Protein AF-A0AAD7JXG7-F1 (afdb_monomer_lite)

Structure (mmCIF, N/CA/C/O backbone):
data_AF-A0AAD7JXG7-F1
#
_entry.id   AF-A0AAD7JXG7-F1
#
loop_
_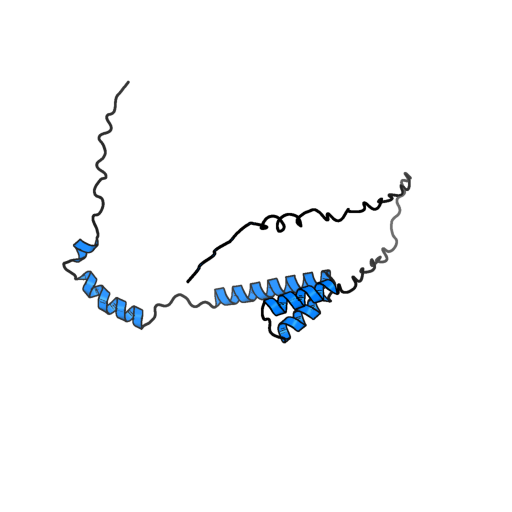atom_site.group_PDB
_atom_site.id
_atom_site.type_symbol
_atom_site.label_atom_id
_atom_site.label_alt_id
_atom_site.label_comp_id
_atom_site.label_asym_id
_atom_site.label_entity_id
_atom_site.label_seq_id
_atom_site.pdbx_PDB_ins_code
_atom_site.Cartn_x
_atom_site.Cartn_y
_atom_site.Cartn_z
_atom_site.occupancy
_atom_site.B_iso_or_equiv
_atom_site.auth_seq_id
_atom_site.auth_comp_id
_atom_site.auth_asym_id
_atom_site.auth_atom_id
_atom_site.pdbx_PDB_model_num
ATOM 1 N N . MET A 1 1 ? -52.536 -31.448 -38.161 1.00 39.56 1 MET A N 1
ATOM 2 C CA . MET A 1 1 ? -52.370 -32.909 -38.313 1.00 39.56 1 MET A CA 1
ATOM 3 C C . MET A 1 1 ? -50.908 -33.191 -38.623 1.00 39.56 1 MET A C 1
ATOM 5 O O . MET A 1 1 ? -50.327 -32.454 -39.402 1.00 39.56 1 MET A O 1
ATOM 9 N N . SER A 1 2 ? -50.377 -34.240 -37.998 1.00 41.84 2 SER A N 1
ATOM 10 C CA . SER A 1 2 ? -49.086 -34.910 -38.226 1.00 41.84 2 SER A CA 1
ATOM 11 C C . SER A 1 2 ? -47.770 -34.234 -37.820 1.00 41.84 2 SER A C 1
ATOM 13 O O . SER A 1 2 ? -47.155 -33.456 -38.536 1.00 41.84 2 SER A O 1
ATOM 15 N N . SER A 1 3 ? -47.357 -34.705 -36.645 1.00 45.12 3 SER A N 1
ATOM 16 C CA . SER A 1 3 ? -46.032 -34.813 -36.040 1.00 45.12 3 SER A CA 1
ATOM 17 C C . SER A 1 3 ? -45.012 -35.621 -36.866 1.00 45.12 3 SER A C 1
ATOM 19 O O . SER A 1 3 ? -45.418 -36.486 -37.645 1.00 45.12 3 SER A O 1
ATOM 21 N N . ARG A 1 4 ? -43.715 -35.362 -36.610 1.00 50.72 4 ARG A N 1
ATOM 22 C CA . ARG A 1 4 ? -42.521 -36.258 -36.553 1.00 50.72 4 ARG A CA 1
ATOM 23 C C . ARG A 1 4 ? -41.304 -35.327 -36.358 1.00 50.72 4 ARG A C 1
ATOM 25 O O . ARG A 1 4 ? -41.023 -34.539 -37.246 1.00 50.72 4 ARG A O 1
ATOM 32 N N . HIS A 1 5 ? -40.683 -35.145 -35.189 1.00 45.69 5 HIS A N 1
ATOM 33 C CA . HIS A 1 5 ? -39.973 -36.081 -34.301 1.00 45.69 5 HIS A CA 1
ATOM 34 C C . HIS A 1 5 ? -38.849 -36.863 -35.003 1.00 45.69 5 HIS A C 1
ATOM 36 O O . HIS A 1 5 ? -39.122 -37.878 -35.633 1.00 45.69 5 HIS A O 1
ATOM 42 N N . SER A 1 6 ? -37.610 -36.361 -34.868 1.00 44.16 6 SER A N 1
ATOM 43 C CA . SER A 1 6 ? -36.367 -37.147 -34.764 1.00 44.16 6 SER A CA 1
ATOM 44 C C . SER A 1 6 ? -35.188 -36.240 -34.356 1.00 44.16 6 SER A C 1
ATOM 46 O O . SER A 1 6 ? -34.694 -35.447 -35.150 1.00 44.16 6 SER A O 1
ATOM 48 N N . THR A 1 7 ? -34.765 -36.347 -33.098 1.00 44.91 7 THR A N 1
ATOM 49 C CA . THR A 1 7 ? -33.357 -36.249 -32.649 1.00 44.91 7 THR A CA 1
ATOM 50 C C . THR A 1 7 ? -32.817 -37.694 -32.539 1.00 44.91 7 THR A C 1
ATOM 52 O O . THR A 1 7 ? -33.601 -38.613 -32.816 1.00 44.91 7 THR A O 1
ATOM 55 N N . PRO A 1 8 ? -31.593 -37.986 -32.048 1.00 56.53 8 PRO A N 1
ATOM 56 C CA . PRO A 1 8 ? -30.345 -37.215 -31.862 1.00 56.53 8 PRO A CA 1
ATOM 57 C C . PRO A 1 8 ? -29.146 -37.955 -32.529 1.00 56.53 8 PRO A C 1
ATOM 59 O O . PRO A 1 8 ? -29.375 -38.907 -33.268 1.00 56.53 8 PRO A O 1
ATOM 62 N N . VAL A 1 9 ? -27.893 -37.535 -32.286 1.00 47.88 9 VAL A N 1
ATOM 63 C CA . VAL A 1 9 ? -26.744 -38.379 -31.844 1.00 47.88 9 VAL A CA 1
ATOM 64 C C . VAL A 1 9 ? -25.441 -37.570 -31.971 1.00 47.88 9 VAL A C 1
ATOM 66 O O . VAL A 1 9 ? -25.006 -37.228 -33.067 1.00 47.88 9 VAL A O 1
ATOM 69 N N . ASP A 1 10 ? -24.910 -37.224 -30.799 1.00 45.66 10 ASP A N 1
ATOM 70 C CA . ASP A 1 10 ? -23.513 -37.234 -30.344 1.00 45.66 10 ASP A CA 1
ATOM 71 C C . ASP A 1 10 ? -22.374 -36.981 -31.340 1.00 45.66 10 ASP A C 1
ATOM 73 O O . ASP A 1 10 ? -22.096 -37.779 -32.233 1.00 45.66 10 ASP A O 1
ATOM 77 N N . SER A 1 11 ? -21.603 -35.925 -31.070 1.00 49.12 11 SER A N 1
ATOM 78 C CA . SER A 1 11 ? -20.176 -35.826 -31.411 1.00 49.12 11 SER A CA 1
ATOM 79 C C . SER A 1 11 ? -19.493 -34.842 -30.448 1.00 49.12 11 SER A C 1
ATOM 81 O O . SER A 1 11 ? -18.997 -33.799 -30.860 1.00 49.12 11 SER A O 1
ATOM 83 N N . ASP A 1 12 ? -19.507 -35.164 -29.150 1.00 49.53 12 ASP A N 1
ATOM 84 C CA . ASP A 1 12 ? -18.776 -34.434 -28.093 1.00 49.53 12 ASP A CA 1
ATOM 85 C C . ASP A 1 12 ? -17.355 -35.003 -27.839 1.00 49.53 12 ASP A C 1
ATOM 87 O O . ASP A 1 12 ? -16.700 -34.639 -26.864 1.00 49.53 12 ASP A O 1
ATOM 91 N N . ASP A 1 13 ? -16.827 -35.859 -28.723 1.00 50.78 13 ASP A N 1
ATOM 92 C CA . ASP A 1 13 ? -15.547 -36.562 -28.508 1.00 50.78 13 ASP A CA 1
ATOM 93 C C . ASP A 1 13 ? -14.295 -35.883 -29.110 1.00 50.78 13 ASP A C 1
ATOM 95 O O . ASP A 1 13 ? -13.179 -36.345 -28.880 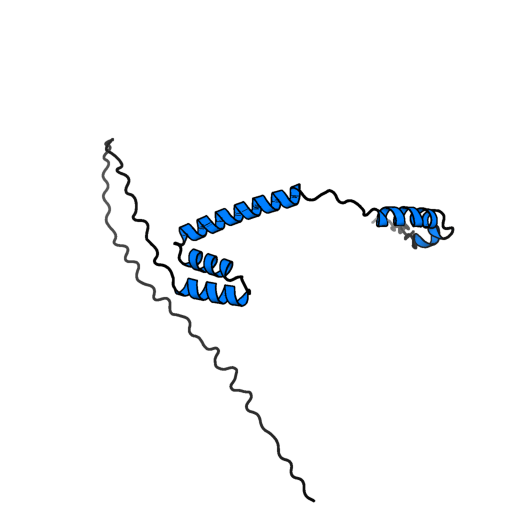1.00 50.78 13 ASP A O 1
ATOM 99 N N . ASP A 1 14 ? -14.417 -34.748 -29.808 1.00 49.94 14 ASP A N 1
ATOM 100 C CA . ASP A 1 14 ? -13.276 -34.130 -30.520 1.00 49.94 14 ASP A CA 1
ATOM 101 C C . ASP A 1 14 ? -12.588 -32.957 -29.791 1.00 49.94 14 ASP A C 1
ATOM 103 O O . ASP A 1 14 ? -11.661 -32.340 -30.318 1.00 49.94 14 ASP A O 1
ATOM 107 N N . MET A 1 15 ? -12.969 -32.645 -28.547 1.00 48.78 15 MET A N 1
ATOM 108 C CA . MET A 1 15 ? -12.395 -31.500 -27.809 1.00 48.78 15 MET A CA 1
ATOM 109 C C . MET A 1 15 ? -11.274 -31.858 -26.815 1.00 48.78 15 MET A C 1
ATOM 111 O O . MET A 1 15 ? -10.755 -30.973 -26.134 1.00 48.78 15 MET A O 1
ATOM 115 N N . LEU A 1 16 ? -10.851 -33.128 -26.743 1.00 48.72 16 LEU A N 1
ATOM 116 C CA . LEU A 1 16 ? -9.851 -33.616 -25.772 1.00 48.72 16 LEU A CA 1
ATOM 117 C C . LEU A 1 16 ? -8.526 -34.118 -26.384 1.00 48.72 16 LEU A C 1
ATOM 119 O O . LEU A 1 16 ? -7.658 -34.587 -25.650 1.00 48.72 16 LEU A O 1
ATOM 123 N N . ALA A 1 17 ? -8.308 -33.950 -27.695 1.00 48.81 17 ALA A N 1
ATOM 124 C CA . ALA A 1 17 ? -7.119 -34.456 -28.399 1.00 48.81 17 ALA A CA 1
ATOM 125 C C . ALA A 1 17 ? -6.125 -33.380 -28.900 1.00 48.81 17 ALA A C 1
ATOM 127 O O . ALA A 1 17 ? -5.282 -33.671 -29.743 1.00 48.81 17 ALA A O 1
ATOM 128 N N . ALA A 1 18 ? -6.160 -32.152 -28.365 1.00 45.00 18 ALA A N 1
ATOM 129 C CA . ALA A 1 18 ? -5.174 -31.101 -28.681 1.00 45.00 18 ALA A CA 1
ATOM 130 C C . ALA A 1 18 ? -4.180 -30.806 -27.533 1.00 45.00 18 ALA A C 1
ATOM 132 O O . ALA A 1 18 ? -3.507 -29.778 -27.532 1.00 45.00 18 ALA A O 1
ATOM 133 N N . MET A 1 19 ? -4.065 -31.710 -26.550 1.00 53.50 19 MET A N 1
ATOM 134 C CA . MET A 1 19 ? -3.121 -31.625 -25.419 1.00 53.50 19 MET A CA 1
ATOM 135 C C . MET A 1 19 ? -1.904 -32.560 -25.567 1.00 53.50 19 MET A C 1
ATOM 137 O O . MET A 1 19 ? -1.403 -33.116 -24.590 1.00 53.50 19 MET A O 1
ATOM 141 N N . ALA A 1 20 ? -1.384 -32.718 -26.786 1.00 49.06 20 ALA A N 1
ATOM 142 C CA . ALA A 1 20 ? -0.169 -33.488 -27.039 1.00 49.06 20 ALA A CA 1
ATOM 143 C C . ALA A 1 20 ? 1.006 -32.576 -27.430 1.00 49.06 20 ALA A C 1
ATOM 145 O O . ALA A 1 20 ? 1.149 -32.166 -28.572 1.00 49.06 20 ALA A O 1
ATOM 146 N N . GLN A 1 21 ? 1.845 -32.306 -26.427 1.00 50.28 21 GLN A N 1
ATOM 147 C CA . GLN A 1 21 ? 3.307 -32.255 -26.523 1.00 50.28 21 GLN A CA 1
ATOM 148 C C . GLN A 1 21 ? 3.936 -31.432 -27.659 1.00 50.28 21 GLN A C 1
ATOM 150 O O . GLN A 1 21 ? 4.317 -31.965 -28.694 1.00 50.28 21 GLN A O 1
ATOM 155 N N . GLU A 1 22 ? 4.299 -30.191 -27.342 1.00 41.28 22 GLU A N 1
ATOM 156 C CA . GLU A 1 22 ? 5.539 -29.610 -27.864 1.00 41.28 22 GLU A CA 1
ATOM 157 C C . GLU A 1 22 ? 6.426 -29.212 -26.684 1.00 41.28 22 GLU A C 1
ATOM 159 O O . GLU A 1 22 ? 6.438 -28.083 -26.200 1.00 41.28 22 GLU A O 1
ATOM 164 N N . THR A 1 23 ? 7.156 -30.195 -26.159 1.00 48.69 23 THR A N 1
ATOM 165 C CA . THR A 1 23 ? 8.356 -29.947 -25.359 1.00 48.69 23 THR A CA 1
ATOM 166 C C . THR A 1 23 ? 9.413 -29.321 -26.272 1.00 48.69 23 THR A C 1
ATOM 168 O O . THR A 1 23 ? 9.860 -30.008 -27.194 1.00 48.69 23 THR A O 1
ATOM 171 N N . PRO A 1 24 ? 9.875 -28.077 -26.053 1.00 47.31 24 PRO A N 1
ATOM 172 C CA . PRO A 1 24 ? 11.039 -27.589 -26.770 1.00 47.31 24 PRO A CA 1
ATOM 173 C C . PRO A 1 24 ? 12.271 -28.370 -26.302 1.00 47.31 24 PRO A C 1
ATOM 175 O O . PRO A 1 24 ? 12.747 -28.238 -25.173 1.00 47.31 24 PRO A O 1
ATOM 178 N N . THR A 1 25 ? 12.768 -29.211 -27.203 1.00 41.97 25 THR A N 1
ATOM 179 C CA . THR A 1 25 ? 14.055 -29.898 -27.150 1.00 41.97 25 THR A CA 1
ATOM 180 C C . THR A 1 25 ? 15.159 -28.898 -26.802 1.00 41.97 25 THR A C 1
ATOM 182 O O . THR A 1 25 ? 15.550 -28.072 -27.626 1.00 41.97 25 THR A O 1
ATOM 185 N N . ILE A 1 26 ? 15.688 -28.971 -25.577 1.00 45.53 26 ILE A N 1
ATOM 186 C CA . ILE A 1 26 ? 16.906 -28.252 -25.194 1.00 45.53 26 ILE A CA 1
ATOM 187 C C . ILE A 1 26 ? 18.059 -28.889 -25.974 1.00 45.53 26 ILE A C 1
ATOM 189 O O . ILE A 1 26 ? 18.607 -29.922 -25.584 1.00 45.53 26 ILE A O 1
ATOM 193 N N . LEU A 1 27 ? 18.423 -28.282 -27.105 1.00 44.72 27 LEU A N 1
ATOM 194 C CA . LEU A 1 27 ? 19.657 -28.592 -27.815 1.00 44.72 27 LEU A CA 1
ATOM 195 C C . LEU A 1 27 ? 20.837 -28.218 -26.913 1.00 44.72 27 LEU A C 1
ATOM 197 O O . LEU A 1 27 ? 21.267 -27.070 -26.814 1.00 44.72 27 LEU A O 1
ATOM 201 N N . ARG A 1 28 ? 21.334 -29.247 -26.227 1.00 46.31 28 ARG A N 1
ATOM 202 C CA . ARG A 1 28 ? 22.577 -29.311 -25.462 1.00 46.31 28 ARG A CA 1
ATOM 203 C C . ARG A 1 28 ? 23.751 -28.923 -26.364 1.00 46.31 28 ARG A C 1
ATOM 205 O O . ARG A 1 28 ? 24.387 -29.779 -26.978 1.00 46.31 28 ARG A O 1
ATOM 212 N N . ALA A 1 29 ? 24.050 -27.630 -26.439 1.00 43.12 29 ALA A N 1
ATOM 213 C CA . ALA A 1 29 ? 25.283 -27.144 -27.037 1.00 43.12 29 ALA A CA 1
ATOM 214 C C . ALA A 1 29 ? 26.472 -27.692 -26.230 1.00 43.12 29 ALA A C 1
ATOM 216 O O . ALA A 1 29 ? 26.578 -27.497 -25.016 1.00 43.12 29 ALA A O 1
ATOM 217 N N . LYS A 1 30 ? 27.345 -28.438 -26.915 1.00 43.84 30 LYS A N 1
ATOM 218 C CA . LYS A 1 30 ? 28.607 -28.973 -26.396 1.00 43.84 30 LYS A CA 1
ATOM 219 C C . LYS A 1 30 ? 29.448 -27.829 -25.825 1.00 43.84 30 LYS A C 1
ATOM 221 O O . LYS A 1 30 ? 30.011 -27.029 -26.564 1.00 43.84 30 LYS A O 1
ATOM 226 N N . ARG A 1 31 ? 29.558 -27.789 -24.498 1.00 37.69 31 ARG A N 1
ATOM 227 C CA . ARG A 1 31 ? 30.529 -26.979 -23.761 1.00 37.69 31 ARG A CA 1
ATOM 228 C C . ARG A 1 31 ? 31.916 -27.566 -24.045 1.00 37.69 31 ARG A C 1
ATOM 230 O O . ARG A 1 31 ? 32.314 -28.551 -23.431 1.00 37.69 31 ARG A O 1
ATOM 237 N N . GLY A 1 32 ? 32.595 -27.026 -25.054 1.00 35.75 32 GLY A N 1
ATOM 238 C CA . GLY A 1 32 ? 33.987 -27.343 -25.353 1.00 35.75 32 GLY A CA 1
ATOM 239 C C . GLY A 1 32 ? 34.881 -26.749 -24.273 1.00 35.75 32 GLY A C 1
ATOM 240 O O . GLY A 1 32 ? 35.219 -25.573 -24.331 1.00 35.75 32 GLY A O 1
ATOM 241 N N . TYR A 1 33 ? 35.235 -27.551 -23.273 1.00 36.62 33 TYR A N 1
ATOM 242 C CA . TYR A 1 33 ? 36.345 -27.238 -22.384 1.00 36.62 33 TYR A CA 1
ATOM 243 C C . TYR A 1 33 ? 37.632 -27.640 -23.099 1.00 36.62 33 TYR A C 1
ATOM 245 O O . TYR A 1 33 ? 37.981 -28.818 -23.148 1.00 36.62 33 TYR A O 1
ATOM 253 N N . ALA A 1 34 ? 38.310 -26.663 -23.697 1.00 41.47 34 ALA A N 1
ATOM 254 C CA . ALA A 1 34 ? 39.696 -26.837 -24.092 1.00 41.47 34 ALA A CA 1
ATOM 255 C C . ALA A 1 34 ? 40.536 -26.922 -22.813 1.00 41.47 34 ALA A C 1
ATOM 257 O O . ALA A 1 34 ? 40.653 -25.956 -22.061 1.00 41.47 34 ALA A O 1
ATOM 258 N N . ALA A 1 35 ? 41.071 -28.113 -22.561 1.00 44.25 35 ALA A N 1
ATOM 259 C CA . ALA A 1 35 ? 42.148 -28.327 -21.618 1.00 44.25 35 ALA A CA 1
ATOM 260 C C . ALA A 1 35 ? 43.404 -27.601 -22.125 1.00 44.25 35 ALA A C 1
ATOM 262 O O . ALA A 1 35 ? 43.894 -27.886 -23.215 1.00 44.25 35 ALA A O 1
ATOM 263 N N . ILE A 1 36 ? 43.918 -26.681 -21.319 1.00 42.19 36 ILE A N 1
ATOM 264 C CA . ILE A 1 36 ? 45.300 -26.202 -21.359 1.00 42.19 36 ILE A CA 1
ATOM 265 C C . ILE A 1 36 ? 45.721 -26.354 -19.897 1.00 42.19 36 ILE A C 1
ATOM 267 O O . ILE A 1 36 ? 45.193 -25.673 -19.029 1.00 42.19 36 ILE A O 1
ATOM 271 N N . GLY A 1 37 ? 46.385 -27.437 -19.519 1.00 38.56 37 GLY A N 1
ATOM 272 C CA . GLY A 1 37 ? 47.766 -27.704 -19.886 1.00 38.56 37 GLY A CA 1
ATOM 273 C C . GLY A 1 37 ? 48.565 -27.468 -18.610 1.00 38.56 37 GLY A C 1
ATOM 274 O O . GLY A 1 37 ? 48.715 -26.333 -18.177 1.00 38.56 37 GLY A O 1
ATOM 275 N N . ALA A 1 38 ? 48.961 -28.559 -17.958 1.00 41.62 38 ALA A N 1
ATOM 276 C CA . ALA A 1 38 ? 49.774 -28.535 -16.755 1.00 41.62 38 ALA A CA 1
ATOM 277 C C . ALA A 1 38 ? 51.107 -27.824 -17.030 1.00 41.62 38 ALA A C 1
ATOM 279 O O . ALA A 1 38 ? 51.801 -28.174 -17.982 1.00 41.62 38 ALA A O 1
ATOM 280 N N . ALA A 1 39 ? 51.469 -26.875 -16.173 1.00 42.97 39 ALA A N 1
ATOM 281 C CA . ALA A 1 39 ? 52.841 -26.427 -16.011 1.00 42.97 39 ALA A CA 1
ATOM 282 C C . ALA A 1 39 ? 53.035 -26.009 -14.552 1.00 42.97 39 ALA A C 1
ATOM 284 O O . ALA A 1 39 ? 52.540 -24.982 -14.095 1.00 42.97 39 ALA A O 1
ATOM 285 N N . ASP A 1 40 ? 53.708 -26.892 -13.830 1.00 44.53 40 ASP A N 1
ATOM 286 C CA . ASP A 1 40 ? 54.425 -26.611 -12.599 1.00 44.53 40 ASP A CA 1
ATOM 287 C C . ASP A 1 40 ? 55.529 -25.583 -12.903 1.00 44.53 40 ASP A C 1
ATOM 289 O O . ASP A 1 40 ? 56.368 -25.826 -13.771 1.00 44.53 40 ASP A O 1
ATOM 293 N N . SER A 1 41 ? 55.517 -24.428 -12.234 1.00 42.66 41 SER A N 1
ATOM 294 C CA . SER A 1 41 ? 56.733 -23.637 -12.035 1.00 42.66 41 SER A CA 1
ATOM 295 C C . SER A 1 41 ? 56.582 -22.698 -10.839 1.00 42.66 41 SER A C 1
ATOM 297 O O . SER A 1 41 ? 55.968 -21.632 -10.910 1.00 42.66 41 SER A O 1
ATOM 299 N N . THR A 1 42 ? 57.193 -23.111 -9.738 1.00 47.91 42 THR A N 1
ATOM 300 C CA . THR A 1 42 ? 57.664 -22.269 -8.639 1.00 47.91 42 THR A CA 1
ATOM 301 C C . THR A 1 42 ? 58.413 -21.041 -9.172 1.00 47.91 42 THR A C 1
ATOM 303 O O . THR A 1 42 ? 59.394 -21.184 -9.898 1.00 47.91 42 THR A O 1
ATOM 306 N N . GLY A 1 43 ? 57.981 -19.840 -8.784 1.00 38.94 43 GLY A N 1
ATOM 307 C CA . GLY A 1 43 ? 58.639 -18.588 -9.154 1.00 38.94 43 GLY A CA 1
ATOM 308 C C . GLY A 1 43 ? 57.990 -17.385 -8.480 1.00 38.94 43 GLY A C 1
ATOM 309 O O . GLY A 1 43 ? 57.054 -16.802 -9.011 1.00 38.94 43 GLY A O 1
ATOM 310 N N . SER A 1 44 ? 58.487 -17.051 -7.291 1.00 48.62 44 SER A N 1
ATOM 311 C CA . SER A 1 44 ? 58.272 -15.769 -6.614 1.00 48.62 44 SER A CA 1
ATOM 312 C C . SER A 1 44 ? 58.836 -14.629 -7.460 1.00 48.62 44 SER A C 1
ATOM 314 O O . SER A 1 44 ? 59.978 -14.751 -7.895 1.00 48.62 44 SER A O 1
ATOM 316 N N . ASN A 1 45 ? 58.075 -13.546 -7.638 1.00 43.62 45 ASN A N 1
ATOM 317 C CA . ASN A 1 45 ? 58.570 -12.166 -7.631 1.00 43.62 45 ASN A CA 1
ATOM 318 C C . ASN A 1 45 ? 57.395 -11.188 -7.503 1.00 43.62 45 ASN A C 1
ATOM 320 O O . ASN A 1 45 ? 56.380 -11.319 -8.188 1.00 43.62 45 ASN A O 1
ATOM 324 N N . ASP A 1 46 ? 57.582 -10.260 -6.572 1.00 49.22 46 ASP A N 1
ATOM 325 C CA . ASP A 1 46 ? 56.722 -9.140 -6.229 1.00 49.22 46 ASP A CA 1
ATOM 326 C C . ASP A 1 46 ? 56.659 -8.079 -7.341 1.00 49.22 46 ASP A C 1
ATOM 328 O O . ASP A 1 46 ? 57.553 -7.990 -8.182 1.00 49.22 46 ASP A O 1
ATOM 332 N N . ASP A 1 47 ? 55.599 -7.271 -7.243 1.00 51.41 47 ASP A N 1
ATOM 333 C CA . ASP A 1 47 ? 55.395 -5.939 -7.819 1.00 51.41 47 ASP A CA 1
ATOM 334 C C . ASP A 1 47 ? 55.363 -5.808 -9.350 1.00 51.41 47 ASP A C 1
ATOM 336 O O . ASP A 1 47 ? 56.388 -5.804 -10.013 1.00 51.41 47 ASP A O 1
ATOM 340 N N . ASP A 1 48 ? 54.151 -5.622 -9.895 1.00 47.69 48 ASP A N 1
ATOM 341 C CA . ASP A 1 48 ? 53.861 -4.563 -10.876 1.00 47.69 48 ASP A CA 1
ATOM 342 C C . ASP A 1 48 ? 52.343 -4.467 -11.150 1.00 47.69 48 ASP A C 1
ATOM 344 O O . ASP A 1 48 ? 51.690 -5.401 -11.620 1.00 47.69 48 ASP A O 1
ATOM 348 N N . ASP A 1 49 ? 51.790 -3.305 -10.794 1.00 46.62 49 ASP A N 1
ATOM 349 C CA . ASP A 1 49 ? 50.552 -2.676 -11.262 1.00 46.62 49 ASP A CA 1
ATOM 350 C C . ASP A 1 49 ? 49.432 -3.584 -11.800 1.00 46.62 49 ASP A C 1
ATOM 352 O O . ASP A 1 49 ? 49.299 -3.863 -12.997 1.00 46.62 49 ASP A O 1
ATOM 356 N N . ALA A 1 50 ? 48.496 -3.916 -10.906 1.00 47.41 50 ALA A N 1
ATOM 357 C CA . ALA A 1 50 ? 47.164 -4.391 -11.257 1.00 47.41 50 ALA A CA 1
ATOM 358 C C . ALA A 1 50 ? 46.365 -3.272 -11.956 1.00 47.41 50 ALA A C 1
ATOM 360 O O . ALA A 1 50 ? 45.443 -2.680 -11.390 1.00 47.41 50 ALA A O 1
ATOM 361 N N . ALA A 1 51 ? 46.710 -2.993 -13.214 1.00 50.72 51 ALA A N 1
ATOM 362 C CA . ALA A 1 51 ? 45.880 -2.244 -14.139 1.00 50.72 51 ALA A CA 1
ATOM 363 C C . ALA A 1 51 ? 44.507 -2.924 -14.184 1.00 50.72 51 ALA A C 1
ATOM 365 O O . ALA A 1 51 ? 44.351 -4.040 -14.691 1.00 50.72 51 ALA A O 1
ATOM 366 N N . GLY A 1 52 ? 43.525 -2.254 -13.577 1.00 50.50 52 GLY A N 1
ATOM 367 C CA . GLY A 1 52 ? 42.156 -2.718 -13.436 1.00 50.50 52 GLY A CA 1
ATOM 368 C C . GLY A 1 52 ? 41.597 -3.165 -14.778 1.00 50.50 52 GLY A C 1
ATOM 369 O O . GLY A 1 52 ? 41.198 -2.351 -15.608 1.00 50.50 52 GLY A O 1
ATOM 370 N N . ARG A 1 53 ? 41.545 -4.483 -14.979 1.00 48.06 53 ARG A N 1
ATOM 371 C CA . ARG A 1 53 ? 40.769 -5.102 -16.049 1.00 48.06 53 ARG A CA 1
ATOM 372 C C . ARG A 1 53 ? 39.296 -4.877 -15.725 1.00 48.06 53 ARG A C 1
ATOM 374 O O . ARG A 1 53 ? 38.655 -5.717 -15.097 1.00 48.06 53 ARG A O 1
ATOM 381 N N . SER A 1 54 ? 38.765 -3.723 -16.122 1.00 60.72 54 SER A N 1
ATOM 382 C CA . SER A 1 54 ? 37.327 -3.507 -16.183 1.00 60.72 54 SER A CA 1
ATOM 383 C C . SER A 1 54 ? 36.768 -4.494 -17.205 1.00 60.72 54 SER A C 1
ATOM 385 O O . SER A 1 54 ? 37.018 -4.411 -18.407 1.00 60.72 54 SER A O 1
ATOM 387 N N . LEU A 1 55 ? 36.064 -5.510 -16.707 1.00 59.22 55 LEU A N 1
ATOM 388 C CA . LEU A 1 55 ? 35.307 -6.409 -17.564 1.00 59.22 55 LEU A CA 1
ATOM 389 C C . LEU A 1 55 ? 34.300 -5.560 -18.354 1.00 59.22 55 LEU A C 1
ATOM 391 O O . LEU A 1 55 ? 33.642 -4.702 -17.755 1.00 59.22 55 LEU A O 1
ATOM 395 N N . PRO A 1 56 ? 34.157 -5.765 -19.675 1.00 58.59 56 PRO A N 1
ATOM 396 C CA . PRO A 1 56 ? 33.134 -5.067 -20.430 1.00 58.59 56 PRO A CA 1
ATOM 397 C C . PRO A 1 56 ? 31.775 -5.443 -19.841 1.00 58.59 56 PRO A C 1
ATOM 399 O O . PRO A 1 56 ? 31.400 -6.617 -19.812 1.00 58.59 56 PRO A O 1
ATOM 402 N N . VAL A 1 57 ? 31.045 -4.443 -19.343 1.00 63.62 57 VAL A N 1
ATOM 403 C CA . VAL A 1 57 ? 29.648 -4.611 -18.945 1.00 63.62 57 VAL A CA 1
ATOM 404 C C . VAL A 1 57 ? 28.917 -5.124 -20.177 1.00 63.62 57 VAL A C 1
ATOM 406 O O . VAL A 1 57 ? 28.828 -4.427 -21.186 1.00 63.62 57 VAL A O 1
ATOM 409 N N . ALA A 1 58 ? 28.440 -6.366 -20.125 1.00 61.25 58 ALA A N 1
ATOM 410 C CA . ALA A 1 58 ? 27.611 -6.918 -21.180 1.00 61.25 58 ALA A CA 1
ATOM 411 C C . ALA A 1 58 ? 26.326 -6.083 -21.241 1.00 61.25 58 ALA A C 1
ATOM 413 O O . ALA A 1 58 ? 25.451 -6.204 -20.382 1.00 61.25 58 ALA A O 1
ATOM 414 N N . ILE A 1 59 ? 26.239 -5.194 -22.230 1.00 61.56 59 ILE A N 1
ATOM 415 C CA . ILE A 1 59 ? 25.047 -4.392 -22.488 1.00 61.56 59 ILE A CA 1
ATOM 416 C C . ILE A 1 59 ? 23.991 -5.358 -23.026 1.00 61.56 59 ILE A C 1
ATOM 418 O O . ILE A 1 59 ? 23.986 -5.712 -24.205 1.00 61.56 59 ILE A O 1
ATOM 422 N N . ALA A 1 60 ? 23.126 -5.843 -22.138 1.00 62.94 60 ALA A N 1
ATOM 423 C CA . ALA A 1 60 ? 21.968 -6.626 -22.531 1.00 62.94 60 ALA A CA 1
ATOM 424 C C . ALA A 1 60 ? 21.050 -5.729 -23.371 1.00 62.94 60 ALA A C 1
ATOM 426 O O . ALA A 1 60 ? 20.561 -4.709 -22.883 1.00 62.94 60 ALA A O 1
ATOM 427 N N . LEU A 1 61 ? 20.839 -6.091 -24.639 1.00 66.94 61 LEU A N 1
ATOM 428 C CA . LEU A 1 61 ? 19.890 -5.386 -25.492 1.00 66.94 61 LEU A CA 1
ATOM 429 C C . LEU A 1 61 ? 18.480 -5.438 -24.875 1.00 66.94 61 LEU A C 1
ATOM 431 O O . LEU A 1 61 ? 18.106 -6.456 -24.278 1.00 66.94 61 LEU A O 1
ATOM 435 N N . PRO A 1 62 ? 17.683 -4.366 -25.028 1.00 67.75 62 PRO A N 1
ATOM 436 C CA . PRO A 1 62 ? 16.334 -4.312 -24.486 1.00 67.75 62 PRO A CA 1
ATOM 437 C C . PRO A 1 62 ? 15.475 -5.438 -25.072 1.00 67.75 62 PRO A C 1
ATOM 439 O O . PRO A 1 62 ? 15.323 -5.573 -26.288 1.00 67.75 62 PRO A O 1
ATOM 442 N N . ASN A 1 63 ? 14.903 -6.257 -24.190 1.00 79.50 63 ASN A N 1
ATOM 443 C CA . ASN A 1 63 ? 14.051 -7.375 -24.574 1.00 79.50 63 ASN A CA 1
ATOM 444 C C . ASN A 1 63 ? 12.653 -6.856 -24.953 1.00 79.50 63 ASN A C 1
ATOM 446 O O . ASN A 1 63 ? 11.843 -6.542 -24.083 1.00 79.50 63 ASN A O 1
ATOM 450 N N . GLN A 1 64 ? 12.364 -6.787 -26.254 1.00 84.94 64 GLN A N 1
ATOM 451 C CA . GLN A 1 64 ? 11.074 -6.315 -26.780 1.00 84.94 64 GLN A CA 1
ATOM 452 C C . GLN A 1 64 ? 9.884 -7.158 -26.293 1.00 84.94 64 GLN A C 1
ATOM 454 O O . GLN A 1 64 ? 8.807 -6.617 -26.041 1.00 84.94 64 GLN A O 1
ATOM 459 N N . ASN A 1 65 ? 10.087 -8.463 -26.074 1.00 87.38 65 ASN A N 1
ATOM 460 C CA . ASN A 1 65 ? 9.037 -9.343 -25.553 1.00 87.38 65 ASN A CA 1
ATOM 461 C C . ASN A 1 65 ? 8.637 -8.938 -24.132 1.00 87.38 65 ASN A C 1
ATOM 463 O O . ASN A 1 65 ? 7.459 -8.986 -23.784 1.00 87.38 65 ASN A O 1
ATOM 467 N N . LEU A 1 66 ? 9.603 -8.479 -23.328 1.00 87.81 66 LEU A N 1
ATOM 468 C CA . LEU A 1 66 ? 9.328 -8.007 -21.977 1.00 87.81 66 LEU A CA 1
ATOM 469 C C . LEU A 1 66 ? 8.441 -6.756 -21.996 1.00 87.81 66 LEU A C 1
ATOM 471 O O . LEU A 1 66 ? 7.470 -6.685 -21.245 1.00 87.81 66 LEU A O 1
ATOM 475 N N . VAL A 1 67 ? 8.727 -5.801 -22.883 1.00 90.69 67 VAL A N 1
ATOM 476 C CA . VAL A 1 67 ? 7.926 -4.573 -23.023 1.00 90.69 67 VAL A CA 1
ATOM 477 C C . VAL A 1 67 ? 6.478 -4.915 -23.390 1.00 90.69 67 VAL A C 1
ATOM 479 O O . VAL A 1 67 ? 5.554 -4.418 -22.749 1.00 90.69 67 VAL A O 1
ATOM 482 N N . ALA A 1 68 ? 6.270 -5.828 -24.345 1.00 92.06 68 ALA A N 1
ATOM 483 C CA . ALA A 1 68 ? 4.932 -6.288 -24.721 1.00 92.06 68 ALA A CA 1
ATOM 484 C C . ALA A 1 68 ? 4.194 -6.963 -23.549 1.00 92.06 68 ALA A C 1
ATOM 486 O O . ALA A 1 68 ? 3.027 -6.659 -23.291 1.00 92.06 68 ALA A O 1
ATOM 487 N N . THR A 1 69 ? 4.872 -7.830 -22.787 1.00 92.19 69 THR A N 1
ATOM 488 C CA . THR A 1 69 ? 4.261 -8.462 -21.604 1.00 92.19 69 THR A CA 1
ATOM 489 C C . THR A 1 69 ? 3.898 -7.457 -20.514 1.00 92.19 69 THR A C 1
ATOM 491 O O . THR A 1 69 ? 2.822 -7.560 -19.926 1.00 92.19 69 THR A O 1
ATOM 494 N N . VAL A 1 70 ? 4.756 -6.466 -20.264 1.00 92.25 70 VAL A N 1
ATOM 495 C CA . VAL A 1 70 ? 4.514 -5.414 -19.270 1.00 92.25 70 VAL A CA 1
ATOM 496 C C . VAL A 1 70 ? 3.325 -4.553 -19.677 1.00 92.25 70 VAL A C 1
ATOM 498 O O . VAL A 1 70 ? 2.461 -4.285 -18.842 1.00 92.25 70 VAL A O 1
ATOM 501 N N . ARG A 1 71 ? 3.220 -4.200 -20.960 1.00 92.94 71 ARG A N 1
ATOM 502 C CA . ARG A 1 71 ? 2.077 -3.458 -21.495 1.00 92.94 71 ARG A CA 1
ATOM 503 C C . ARG A 1 71 ? 0.767 -4.227 -21.330 1.00 92.94 71 ARG A C 1
ATOM 505 O O . ARG A 1 71 ? -0.171 -3.698 -20.738 1.00 92.94 71 ARG A O 1
ATOM 512 N N . HIS A 1 72 ? 0.716 -5.488 -21.762 1.00 94.12 72 HIS A N 1
ATOM 513 C CA . HIS A 1 72 ? -0.476 -6.328 -21.586 1.00 94.12 72 HIS A CA 1
ATOM 514 C C . HIS A 1 72 ? -0.864 -6.488 -20.115 1.00 94.12 72 HIS A C 1
ATOM 516 O O . HIS A 1 72 ? -2.045 -6.462 -19.760 1.00 94.12 72 HIS A O 1
ATOM 522 N N . TYR A 1 73 ? 0.128 -6.638 -19.239 1.00 94.25 73 TYR A N 1
ATOM 523 C CA . TYR A 1 73 ? -0.112 -6.713 -17.807 1.00 94.25 73 TYR A CA 1
ATOM 524 C C . TYR A 1 73 ? -0.671 -5.394 -17.250 1.00 94.25 73 TYR A C 1
ATOM 526 O O . TYR A 1 73 ? -1.635 -5.416 -16.479 1.00 94.25 73 TYR A O 1
ATOM 534 N N . GLY A 1 74 ? -0.119 -4.254 -17.670 1.00 91.75 74 GLY A N 1
ATOM 535 C CA . GLY A 1 74 ? -0.582 -2.924 -17.275 1.00 91.75 74 GLY A CA 1
ATOM 536 C C . GLY A 1 74 ? -2.011 -2.631 -17.731 1.00 91.75 74 GLY A C 1
ATOM 537 O O . GLY A 1 74 ? -2.825 -2.171 -16.928 1.00 91.75 74 GLY A O 1
ATOM 538 N N . GLU A 1 75 ? -2.351 -2.992 -18.971 1.00 92.62 75 GLU A N 1
ATOM 539 C CA . GLU A 1 75 ? -3.712 -2.901 -19.516 1.00 92.62 75 GLU A CA 1
ATOM 540 C C . GLU A 1 75 ? -4.689 -3.775 -18.709 1.00 92.62 75 GLU A C 1
ATOM 542 O O . GLU A 1 75 ? -5.742 -3.302 -18.271 1.00 92.62 75 GLU A O 1
ATOM 547 N N . ARG A 1 76 ? -4.311 -5.026 -18.399 1.00 95.56 76 ARG A N 1
ATOM 548 C CA . ARG A 1 76 ? -5.126 -5.940 -17.576 1.00 95.56 76 ARG A CA 1
ATOM 549 C C . ARG A 1 76 ? -5.349 -5.417 -16.155 1.00 95.56 76 ARG A C 1
ATOM 551 O O . ARG A 1 76 ? -6.405 -5.662 -15.570 1.00 95.56 76 ARG A O 1
ATOM 558 N N . LYS A 1 77 ? -4.367 -4.717 -15.584 1.00 94.75 77 LYS A N 1
ATOM 559 C CA . LYS A 1 77 ? -4.450 -4.110 -14.246 1.00 94.75 77 LYS A CA 1
ATOM 560 C C . LYS A 1 77 ? -5.041 -2.700 -14.247 1.00 94.75 77 LYS A C 1
ATOM 562 O O . LYS A 1 77 ? -5.188 -2.133 -13.168 1.00 94.75 77 LYS A O 1
ATOM 567 N N . ARG A 1 78 ? -5.432 -2.172 -15.415 1.00 94.38 78 ARG A N 1
ATOM 568 C CA . ARG A 1 78 ? -5.991 -0.820 -15.585 1.00 94.38 78 ARG A CA 1
ATOM 569 C C . ARG A 1 78 ? -5.100 0.254 -14.954 1.00 94.38 78 ARG A C 1
ATOM 571 O O . ARG A 1 78 ? -5.592 1.159 -14.280 1.00 94.38 78 ARG A O 1
ATOM 578 N N . LEU A 1 79 ? -3.788 0.118 -15.140 1.00 92.69 79 LEU A N 1
ATOM 579 C CA . LEU A 1 79 ? -2.838 1.130 -14.690 1.00 92.69 79 LEU A CA 1
ATOM 580 C C . LEU A 1 79 ? -3.094 2.454 -15.414 1.00 92.69 79 LEU A C 1
ATOM 582 O O . LEU A 1 79 ? -3.557 2.473 -16.558 1.00 92.69 79 LEU A O 1
ATOM 586 N N . ARG A 1 80 ? -2.782 3.568 -14.745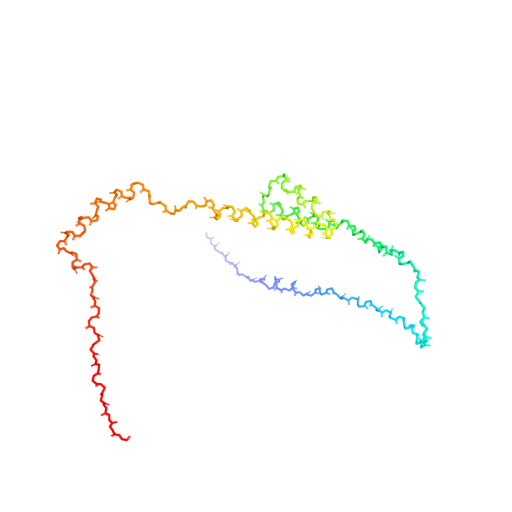 1.00 94.50 80 ARG A N 1
ATOM 587 C CA . ARG A 1 80 ? -2.813 4.883 -15.395 1.00 94.50 80 ARG A CA 1
ATOM 588 C C . ARG A 1 80 ? -1.765 4.925 -16.503 1.00 94.50 80 ARG A C 1
ATOM 590 O O . ARG A 1 80 ? -0.754 4.230 -16.431 1.00 94.50 80 ARG A O 1
ATOM 597 N N . THR A 1 81 ? -1.992 5.772 -17.500 1.00 91.56 81 THR A N 1
ATOM 598 C CA . THR A 1 81 ? -1.067 5.955 -18.627 1.00 91.56 81 THR A CA 1
ATOM 599 C C . THR A 1 81 ? 0.346 6.280 -18.150 1.00 91.56 81 THR A C 1
ATOM 601 O O . THR A 1 81 ? 1.289 5.639 -18.592 1.00 91.56 81 THR A O 1
ATOM 604 N N . GLU A 1 82 ? 0.478 7.179 -17.175 1.00 92.69 82 GLU A N 1
ATOM 605 C CA . GLU A 1 82 ? 1.754 7.547 -16.544 1.00 92.69 82 GLU A CA 1
ATOM 606 C C . GLU A 1 82 ? 2.477 6.322 -15.951 1.00 92.69 82 GLU A C 1
ATOM 608 O O . GLU A 1 82 ? 3.624 6.036 -16.288 1.00 92.69 82 GLU A O 1
ATOM 613 N N . GLN A 1 83 ? 1.769 5.514 -15.158 1.00 91.56 83 GLN A N 1
ATOM 614 C CA . GLN A 1 83 ? 2.320 4.311 -14.521 1.00 91.56 83 GLN A CA 1
ATOM 615 C C . GLN A 1 83 ? 2.729 3.247 -15.545 1.00 91.56 83 GLN A C 1
ATOM 617 O O . GLN A 1 83 ? 3.732 2.555 -15.377 1.00 91.56 83 GLN A O 1
ATOM 622 N N . LEU A 1 84 ? 1.948 3.103 -16.616 1.00 93.31 84 LEU A N 1
ATOM 623 C CA . LEU A 1 84 ? 2.251 2.173 -17.696 1.00 93.31 84 LEU A CA 1
ATOM 624 C C . LEU A 1 84 ? 3.504 2.620 -18.458 1.00 93.31 84 LEU A C 1
ATOM 626 O O . LEU A 1 84 ? 4.376 1.791 -18.715 1.00 93.31 84 LEU A O 1
ATOM 630 N N . THR A 1 85 ? 3.646 3.919 -18.742 1.00 92.62 85 THR A N 1
ATOM 631 C CA . THR A 1 85 ? 4.854 4.450 -19.391 1.00 92.62 85 THR A CA 1
ATOM 632 C C . THR A 1 85 ? 6.106 4.255 -18.539 1.00 92.62 85 THR A C 1
ATOM 634 O O . THR A 1 85 ? 7.144 3.857 -19.066 1.00 92.62 85 THR A O 1
ATOM 637 N N . GLU A 1 86 ? 6.019 4.440 -17.221 1.00 91.25 86 GLU A N 1
ATOM 638 C CA . GLU A 1 86 ? 7.140 4.185 -16.309 1.00 91.25 86 GLU A CA 1
ATOM 639 C C . GLU A 1 86 ? 7.559 2.711 -16.305 1.00 91.25 86 GLU A C 1
ATOM 641 O O . GLU A 1 86 ? 8.753 2.402 -16.345 1.00 91.25 86 GLU A O 1
ATOM 646 N N . LEU A 1 87 ? 6.591 1.791 -16.310 1.00 90.69 87 LEU A N 1
ATOM 647 C CA . LEU A 1 87 ? 6.865 0.357 -16.381 1.00 90.69 87 LEU A CA 1
ATOM 648 C C . LEU A 1 87 ? 7.485 -0.054 -17.720 1.00 90.69 87 LEU A C 1
ATOM 650 O O . LEU A 1 87 ? 8.385 -0.894 -17.740 1.00 90.69 87 LEU A O 1
ATOM 654 N N . GLU A 1 88 ? 7.048 0.532 -18.835 1.00 91.06 88 GLU A N 1
ATOM 655 C CA . GLU A 1 88 ? 7.652 0.287 -20.148 1.00 91.06 88 GLU A CA 1
ATOM 656 C C . GLU A 1 88 ? 9.094 0.801 -20.223 1.00 91.06 88 GLU A C 1
ATOM 658 O O . GLU A 1 88 ? 9.962 0.122 -20.780 1.00 91.06 88 GLU A O 1
ATOM 663 N N . VAL A 1 89 ? 9.373 1.967 -19.633 1.00 90.81 89 VAL A N 1
ATOM 664 C CA . VAL A 1 89 ? 10.739 2.497 -19.504 1.00 90.81 89 VAL A CA 1
ATOM 665 C C . VAL A 1 89 ? 11.586 1.556 -18.649 1.00 90.81 89 VAL A C 1
ATOM 667 O O . VAL A 1 89 ? 12.662 1.148 -19.083 1.00 90.81 89 VAL A O 1
ATOM 670 N N . ALA A 1 90 ? 11.076 1.127 -17.493 1.00 88.56 90 ALA A N 1
ATOM 671 C CA . ALA A 1 90 ? 11.771 0.178 -16.628 1.00 88.56 90 ALA A CA 1
ATOM 672 C C . ALA A 1 90 ? 12.011 -1.177 -17.316 1.00 88.56 90 ALA A C 1
ATOM 674 O O . ALA A 1 90 ? 13.050 -1.798 -17.120 1.00 88.56 90 ALA A O 1
ATOM 675 N N . ALA A 1 91 ? 11.093 -1.645 -18.165 1.00 89.62 91 ALA A N 1
ATOM 676 C CA . ALA A 1 91 ? 11.259 -2.891 -18.911 1.00 89.62 91 ALA A CA 1
ATOM 677 C C . ALA A 1 91 ? 12.424 -2.833 -19.916 1.00 89.62 91 ALA A C 1
ATOM 679 O O . ALA A 1 91 ? 13.060 -3.858 -20.180 1.00 89.62 91 ALA A O 1
ATOM 680 N N . ARG A 1 92 ? 12.724 -1.644 -20.453 1.00 90.12 92 ARG A N 1
ATOM 681 C CA . ARG A 1 92 ? 13.836 -1.417 -21.391 1.00 90.12 92 ARG A CA 1
ATOM 682 C C . ARG A 1 92 ? 15.197 -1.324 -20.707 1.00 90.12 92 ARG A C 1
ATOM 684 O O . ARG A 1 92 ? 16.208 -1.451 -21.393 1.00 90.12 92 ARG A O 1
ATOM 691 N N . ASP A 1 93 ? 15.230 -1.129 -19.392 1.00 88.88 93 ASP A N 1
ATOM 692 C CA . ASP A 1 93 ? 16.480 -1.063 -18.646 1.00 88.88 93 ASP A CA 1
ATOM 693 C C . ASP A 1 93 ? 17.222 -2.413 -18.638 1.00 88.88 93 ASP A C 1
ATOM 695 O O . ASP A 1 93 ? 16.593 -3.484 -18.677 1.00 88.88 93 ASP A O 1
ATOM 699 N N . PRO A 1 94 ? 18.563 -2.387 -18.503 1.00 88.31 94 PRO A N 1
ATOM 700 C CA . PRO A 1 94 ? 19.350 -3.585 -18.250 1.00 88.31 94 PRO A CA 1
ATOM 701 C C . PRO A 1 94 ? 18.866 -4.323 -16.992 1.00 88.31 94 PRO A C 1
ATOM 703 O O . PRO A 1 94 ? 18.436 -3.674 -16.033 1.00 88.31 94 PRO A O 1
ATOM 706 N N . PRO A 1 95 ? 18.985 -5.663 -16.936 1.00 87.25 95 PRO A N 1
ATOM 707 C CA . PRO A 1 95 ? 18.543 -6.456 -15.788 1.00 87.25 95 PRO A CA 1
ATOM 708 C C . PRO A 1 95 ? 19.053 -5.931 -14.440 1.00 87.25 95 PRO A C 1
ATOM 710 O O . PRO A 1 95 ? 18.262 -5.762 -13.517 1.00 87.25 95 PRO A O 1
ATOM 713 N N . GLN A 1 96 ? 20.335 -5.569 -14.365 1.00 88.44 96 GLN A N 1
ATOM 714 C CA . GLN A 1 96 ? 20.975 -5.059 -13.151 1.00 88.44 96 GLN A CA 1
ATOM 715 C C . GLN A 1 96 ? 20.363 -3.729 -12.692 1.00 88.44 96 GLN A C 1
ATOM 717 O O . GLN A 1 96 ? 20.177 -3.494 -11.501 1.00 88.44 96 GLN A O 1
ATOM 722 N N . LEU A 1 97 ? 20.014 -2.852 -13.639 1.00 88.12 97 LEU A N 1
ATOM 723 C CA . LEU A 1 97 ? 19.393 -1.569 -13.324 1.00 88.12 97 LEU A CA 1
ATOM 724 C C . LEU A 1 97 ? 17.944 -1.756 -12.857 1.00 88.12 97 LEU A C 1
ATOM 726 O O . LEU A 1 97 ? 17.504 -1.056 -11.946 1.00 88.12 97 LEU A O 1
ATOM 730 N N . ARG A 1 98 ? 17.215 -2.729 -13.420 1.00 89.81 98 ARG A N 1
ATOM 731 C CA . ARG A 1 98 ? 15.872 -3.090 -12.938 1.00 89.81 98 ARG A CA 1
ATOM 732 C C . ARG A 1 98 ? 15.903 -3.636 -11.518 1.00 89.81 98 ARG A C 1
ATOM 734 O O . ARG A 1 98 ? 15.064 -3.245 -10.713 1.00 89.81 98 ARG A O 1
ATOM 741 N N . GLU A 1 99 ? 16.864 -4.503 -11.211 1.00 90.88 99 GLU A N 1
ATOM 742 C CA . GLU A 1 99 ? 17.063 -5.040 -9.860 1.00 90.88 99 GLU A CA 1
ATOM 743 C C . GLU A 1 99 ? 17.375 -3.923 -8.861 1.00 90.88 99 GLU A C 1
ATOM 745 O O . GLU A 1 99 ? 16.748 -3.851 -7.804 1.00 90.88 99 GLU A O 1
ATOM 750 N N . LEU A 1 100 ? 18.258 -2.989 -9.227 1.00 93.25 100 LEU A N 1
ATOM 751 C CA . LEU A 1 100 ? 18.573 -1.832 -8.390 1.00 93.25 100 LEU A CA 1
ATOM 752 C C . LEU A 1 100 ? 17.342 -0.945 -8.147 1.00 93.25 100 LEU A C 1
ATOM 754 O O . LEU A 1 100 ? 17.075 -0.561 -7.009 1.00 93.25 100 LEU A O 1
ATOM 758 N N . LYS A 1 101 ? 16.565 -0.647 -9.198 1.00 92.62 101 LYS A N 1
ATOM 759 C CA . LYS A 1 101 ? 15.317 0.129 -9.088 1.00 92.62 101 LYS A CA 1
ATOM 760 C C . LYS A 1 101 ? 14.280 -0.583 -8.219 1.00 92.62 101 LYS A C 1
ATOM 762 O O . LYS A 1 101 ? 13.629 0.060 -7.397 1.00 92.62 101 LYS A O 1
ATOM 767 N N . LEU A 1 102 ? 14.143 -1.901 -8.359 1.00 93.31 102 LEU A N 1
ATOM 768 C CA . LEU A 1 102 ? 13.254 -2.704 -7.521 1.00 93.31 102 LEU A CA 1
ATOM 769 C C . LEU A 1 102 ? 13.678 -2.638 -6.050 1.00 93.31 102 LEU A C 1
ATOM 771 O O . LEU A 1 102 ? 12.834 -2.395 -5.190 1.00 93.31 102 LEU A O 1
ATOM 775 N N . MET A 1 103 ? 14.972 -2.799 -5.772 1.00 95.06 103 MET A N 1
ATOM 776 C CA . MET A 1 103 ? 15.513 -2.724 -4.417 1.00 95.06 103 MET A CA 1
ATOM 777 C C . MET A 1 103 ? 15.295 -1.335 -3.798 1.00 95.06 103 MET A C 1
ATOM 779 O O . MET A 1 103 ? 14.827 -1.232 -2.666 1.00 95.06 103 MET A O 1
ATOM 783 N N . ALA A 1 104 ? 15.544 -0.266 -4.558 1.00 94.75 104 ALA A N 1
ATOM 784 C CA . ALA A 1 104 ? 15.280 1.103 -4.118 1.00 94.75 104 ALA A CA 1
ATOM 785 C C . ALA A 1 104 ? 13.795 1.326 -3.782 1.00 94.75 104 ALA A C 1
ATOM 787 O O . ALA A 1 104 ? 13.473 1.881 -2.730 1.00 94.75 104 ALA A O 1
ATOM 788 N N . ASN A 1 105 ? 12.886 0.834 -4.629 1.00 94.06 105 ASN A N 1
ATOM 789 C CA . ASN A 1 105 ? 11.449 0.918 -4.379 1.00 94.06 105 ASN A CA 1
ATOM 790 C C . ASN A 1 105 ? 11.037 0.114 -3.139 1.00 94.06 105 ASN A C 1
ATO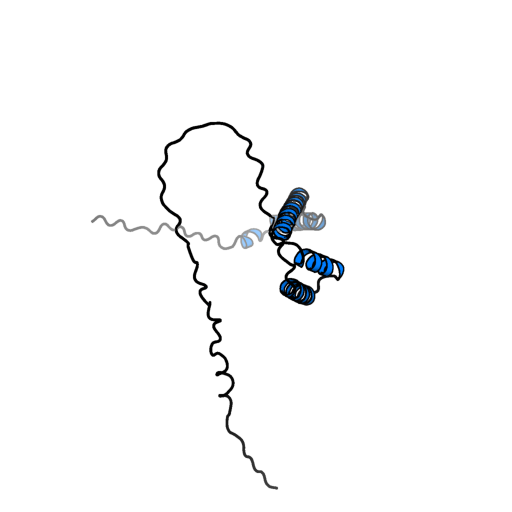M 792 O O . ASN A 1 105 ? 10.238 0.602 -2.346 1.00 94.06 105 ASN A O 1
ATOM 796 N N . MET A 1 106 ? 11.593 -1.085 -2.932 1.00 95.38 106 MET A N 1
ATOM 797 C CA . MET A 1 106 ? 11.330 -1.886 -1.730 1.00 95.38 106 MET A CA 1
ATOM 798 C C . MET A 1 106 ? 11.713 -1.138 -0.449 1.00 95.38 106 MET A C 1
ATOM 800 O O . MET A 1 106 ? 10.924 -1.119 0.495 1.00 95.38 106 MET A O 1
ATOM 804 N N . PHE A 1 107 ? 12.869 -0.469 -0.426 1.00 96.12 107 PHE A N 1
ATOM 805 C CA . PHE A 1 107 ? 13.262 0.358 0.718 1.00 96.12 107 PHE A CA 1
ATOM 806 C C . PHE A 1 107 ? 12.354 1.578 0.898 1.00 96.12 107 PHE A C 1
ATOM 808 O O . PHE A 1 107 ? 11.944 1.873 2.018 1.00 96.12 107 PHE A O 1
ATOM 815 N N . ALA A 1 108 ? 11.977 2.256 -0.190 1.00 94.31 108 ALA A N 1
ATOM 816 C CA . ALA A 1 108 ? 11.049 3.384 -0.124 1.00 94.31 108 ALA A CA 1
ATOM 817 C C . ALA A 1 108 ? 9.678 2.972 0.445 1.00 94.31 108 ALA A C 1
ATOM 819 O O . ALA A 1 108 ? 9.140 3.665 1.310 1.00 94.31 108 ALA A O 1
ATOM 820 N N . PHE A 1 109 ? 9.142 1.823 0.019 1.00 94.88 109 PHE A N 1
ATOM 821 C CA . PHE A 1 109 ? 7.911 1.263 0.581 1.00 94.88 109 PHE A CA 1
ATOM 822 C C . PHE A 1 109 ? 8.070 0.872 2.054 1.00 94.88 109 PHE A C 1
ATOM 824 O O . PHE A 1 109 ? 7.161 1.130 2.840 1.00 94.88 109 PHE A O 1
ATOM 831 N N . GLY A 1 110 ? 9.216 0.301 2.443 1.00 94.00 110 GLY A N 1
ATOM 832 C CA . GLY A 1 110 ? 9.533 0.009 3.845 1.00 94.00 110 GLY A CA 1
ATOM 833 C C . GLY A 1 110 ? 9.456 1.261 4.720 1.00 94.00 110 GLY A C 1
ATOM 834 O O . GLY A 1 110 ? 8.715 1.282 5.700 1.00 94.00 110 GLY A O 1
ATOM 835 N N . ASN A 1 111 ? 10.106 2.343 4.291 1.00 93.31 111 ASN A N 1
ATOM 836 C CA . ASN A 1 111 ? 10.092 3.621 5.007 1.00 93.31 111 ASN A CA 1
ATOM 837 C C . ASN A 1 111 ? 8.677 4.218 5.111 1.00 93.31 111 ASN A C 1
ATOM 839 O O . ASN A 1 111 ? 8.295 4.746 6.154 1.00 93.31 111 ASN A O 1
ATOM 843 N N . GLN A 1 112 ? 7.873 4.122 4.046 1.00 93.25 112 GLN A N 1
ATOM 844 C CA . GLN A 1 112 ? 6.477 4.575 4.072 1.00 93.25 112 GLN A CA 1
ATOM 845 C C . GLN A 1 112 ? 5.623 3.750 5.042 1.00 93.25 112 GLN A C 1
ATOM 847 O O . GLN A 1 112 ? 4.787 4.308 5.752 1.00 93.25 112 GLN A O 1
ATOM 852 N N . LEU A 1 113 ? 5.827 2.432 5.099 1.00 92.75 113 LEU A N 1
ATOM 853 C CA . LEU A 1 113 ? 5.120 1.567 6.043 1.00 92.75 113 LEU A CA 1
ATOM 854 C C . LEU A 1 113 ? 5.506 1.879 7.486 1.00 92.75 113 LEU A C 1
ATOM 856 O O . LEU A 1 113 ? 4.615 2.004 8.325 1.00 92.75 113 LEU A O 1
ATOM 860 N N . GLU A 1 114 ? 6.795 2.058 7.771 1.00 91.81 114 GLU A N 1
ATOM 861 C CA . GLU A 1 114 ? 7.263 2.489 9.091 1.00 91.81 114 GLU A CA 1
ATOM 862 C C . GLU A 1 114 ? 6.629 3.822 9.488 1.00 91.81 114 GLU A C 1
ATOM 864 O O . GLU A 1 114 ? 6.099 3.946 10.592 1.00 91.81 114 GLU A O 1
ATOM 869 N N . GLN A 1 115 ? 6.576 4.786 8.566 1.00 92.19 115 GLN A N 1
ATOM 870 C CA . GLN A 1 115 ? 5.906 6.059 8.806 1.00 92.19 115 GLN A CA 1
ATOM 871 C C . GLN A 1 115 ? 4.421 5.871 9.131 1.00 92.19 115 GLN A C 1
ATOM 873 O O . GLN A 1 115 ? 3.934 6.469 10.086 1.00 92.19 115 GLN A O 1
ATOM 878 N N . ILE A 1 116 ? 3.697 5.031 8.384 1.00 87.44 116 ILE A N 1
ATOM 879 C CA . ILE A 1 116 ? 2.276 4.755 8.644 1.00 87.44 116 ILE A CA 1
ATOM 880 C C . ILE A 1 116 ? 2.097 4.111 10.020 1.00 87.44 116 ILE A C 1
ATOM 882 O O . ILE A 1 116 ? 1.225 4.536 10.778 1.00 87.44 116 ILE A O 1
ATOM 886 N N . VAL A 1 117 ? 2.930 3.126 10.362 1.00 86.38 117 VAL A N 1
ATOM 887 C CA . VAL A 1 117 ? 2.889 2.433 11.657 1.00 86.38 117 VAL A CA 1
ATOM 888 C C . VAL A 1 117 ? 3.151 3.406 12.804 1.00 86.38 117 VAL A C 1
ATOM 890 O O . VAL A 1 117 ? 2.398 3.400 13.776 1.00 86.38 117 VAL A O 1
ATOM 893 N N . VAL A 1 118 ? 4.156 4.275 12.674 1.00 86.75 118 VAL A N 1
ATOM 894 C CA . VAL A 1 118 ? 4.491 5.297 13.678 1.00 86.75 118 VAL A CA 1
ATOM 895 C C . VAL A 1 118 ? 3.411 6.380 13.764 1.00 86.75 118 VAL A C 1
ATOM 897 O O . VAL A 1 118 ? 3.088 6.847 14.851 1.00 86.75 118 VAL A O 1
ATOM 900 N N . SER A 1 119 ? 2.831 6.776 12.630 1.00 81.44 119 SER A N 1
ATOM 901 C CA . SER A 1 119 ? 1.826 7.844 12.557 1.00 81.44 119 SER A CA 1
ATOM 902 C C . SER A 1 119 ? 0.419 7.402 12.949 1.00 81.44 119 SER A C 1
ATOM 904 O O . SER A 1 119 ? -0.464 8.252 13.075 1.00 81.44 119 SER A O 1
ATOM 906 N N . LYS A 1 120 ? 0.177 6.094 13.113 1.00 79.44 120 LYS A N 1
ATOM 907 C CA . LYS A 1 120 ? -1.144 5.589 13.471 1.00 79.44 120 LYS A CA 1
ATOM 908 C C . LYS A 1 120 ? -1.478 6.106 14.873 1.00 79.44 120 LYS A C 1
ATOM 910 O O . LYS A 1 120 ? -0.819 5.693 15.829 1.00 79.44 120 LYS A O 1
ATOM 915 N N . PRO A 1 121 ? -2.485 6.985 15.025 1.00 77.25 121 PRO A N 1
ATOM 916 C CA . PRO A 1 121 ? -2.876 7.439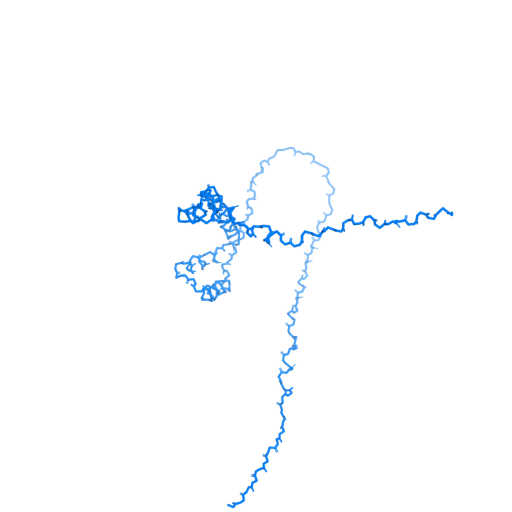 16.347 1.00 77.25 121 PRO A CA 1
ATOM 917 C C . PRO A 1 121 ? -3.293 6.224 17.176 1.00 77.25 121 PRO A C 1
ATOM 919 O O . PRO A 1 121 ? -3.826 5.240 16.643 1.00 77.25 121 PRO A O 1
ATOM 922 N N . GLY A 1 122 ? -3.036 6.286 18.484 1.00 81.56 122 GLY A N 1
ATOM 923 C CA . GLY A 1 122 ? -3.556 5.294 19.416 1.00 81.56 122 GLY A CA 1
ATOM 924 C C . GLY A 1 122 ? -5.056 5.109 19.190 1.00 81.56 122 GLY A C 1
ATOM 925 O O . GLY A 1 122 ? -5.753 6.040 18.788 1.00 81.56 122 GLY A O 1
ATOM 926 N N . PHE A 1 123 ? -5.557 3.892 19.388 1.00 85.38 123 PHE A N 1
ATOM 927 C CA . PHE A 1 123 ? -6.986 3.648 19.249 1.00 85.38 123 PHE A CA 1
ATOM 928 C C . PHE A 1 123 ? -7.752 4.535 20.237 1.00 85.38 123 PHE A C 1
ATOM 930 O O . PHE A 1 123 ? -7.682 4.332 21.449 1.00 85.38 123 PHE A O 1
ATOM 937 N N . GLU A 1 124 ? -8.493 5.507 19.712 1.00 88.19 124 GLU A N 1
ATOM 938 C CA . GLU A 1 124 ? -9.382 6.348 20.497 1.00 88.19 124 GLU A CA 1
ATOM 939 C C . GLU A 1 124 ? -10.832 5.968 20.211 1.00 88.19 124 GLU A C 1
ATOM 941 O O . GLU A 1 124 ? -11.292 5.954 19.069 1.00 88.19 124 GLU A O 1
ATOM 946 N N . LEU A 1 125 ? -11.572 5.655 21.274 1.00 90.62 125 LEU A N 1
ATOM 947 C CA . LEU A 1 125 ? -13.014 5.462 21.186 1.00 90.62 125 LEU A CA 1
ATOM 948 C C . LEU A 1 125 ? -13.669 6.778 20.753 1.00 90.62 125 LEU A C 1
ATOM 950 O O . LEU A 1 125 ? -13.392 7.827 21.346 1.00 90.62 125 LEU A O 1
ATOM 954 N N . SER A 1 126 ? -14.580 6.708 19.779 1.00 93.88 126 SER A N 1
ATOM 955 C CA . SER A 1 126 ? -15.367 7.871 19.369 1.00 93.88 126 SER A CA 1
ATOM 956 C C . SER A 1 126 ? -16.144 8.446 20.558 1.00 93.88 126 SER A C 1
ATOM 958 O O . SER A 1 126 ? -16.562 7.713 21.461 1.00 93.88 126 SER A O 1
ATOM 960 N N . ALA A 1 127 ? -16.333 9.769 20.577 1.00 94.12 127 ALA A N 1
ATOM 961 C CA . ALA A 1 127 ? -17.062 10.443 21.653 1.00 94.12 127 ALA A CA 1
ATOM 962 C C . ALA A 1 127 ? -18.483 9.874 21.815 1.00 94.12 127 ALA A C 1
ATOM 964 O O . ALA A 1 127 ? -18.920 9.613 22.936 1.00 94.12 127 ALA A O 1
ATOM 965 N N . ASP A 1 128 ? -19.146 9.573 20.698 1.00 94.38 128 ASP A N 1
ATOM 966 C CA . ASP A 1 128 ? -20.477 8.963 20.674 1.00 94.38 128 ASP A CA 1
ATOM 967 C C . ASP A 1 128 ? -20.486 7.568 21.304 1.00 94.38 128 ASP A C 1
ATOM 969 O O . ASP A 1 128 ? -21.383 7.235 22.079 1.00 94.38 128 ASP A O 1
ATOM 973 N N . LEU A 1 129 ? -19.467 6.750 21.023 1.00 92.81 129 LEU A N 1
ATOM 974 C CA . LEU A 1 129 ? -19.345 5.425 21.622 1.00 92.81 129 LEU A CA 1
ATOM 975 C C . LEU A 1 129 ? -19.072 5.521 23.126 1.00 92.81 129 LEU A C 1
ATOM 977 O O . LEU A 1 129 ? -19.709 4.803 23.896 1.00 92.81 129 LEU A O 1
ATOM 981 N N . LYS A 1 130 ? -18.191 6.434 23.563 1.00 95.00 130 LYS A N 1
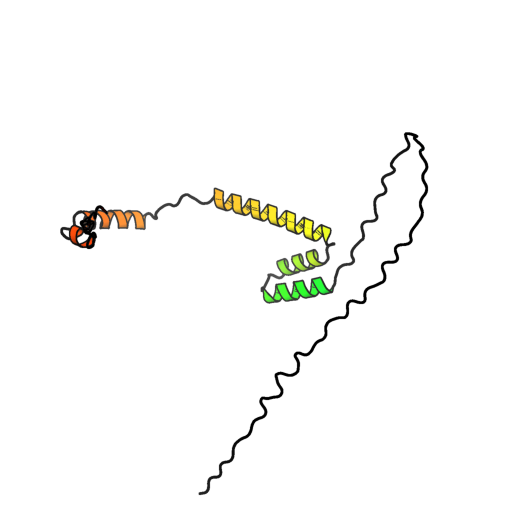ATOM 982 C CA . LYS A 1 130 ? -17.958 6.698 24.996 1.00 95.00 130 LYS A CA 1
ATOM 983 C C . LYS A 1 130 ? -19.259 7.092 25.696 1.00 95.00 130 LYS A C 1
ATOM 985 O O . LYS A 1 130 ? -19.562 6.561 26.761 1.00 95.00 130 LYS A O 1
ATOM 990 N N . LEU A 1 131 ? -20.046 7.968 25.078 1.00 95.56 131 LEU A N 1
ATOM 991 C CA . LEU A 1 131 ? -21.316 8.447 25.616 1.00 95.56 131 LEU A CA 1
ATOM 992 C C . LEU A 1 131 ? -22.380 7.342 25.661 1.00 95.56 131 LEU A C 1
ATOM 994 O O . LEU A 1 131 ? -23.098 7.221 26.652 1.00 95.56 131 LEU A O 1
ATOM 998 N N . ASN A 1 132 ? -22.453 6.487 24.641 1.00 94.88 132 ASN A N 1
ATOM 999 C CA . ASN A 1 132 ? -23.340 5.325 24.652 1.00 94.88 132 ASN A CA 1
ATOM 1000 C C . ASN A 1 132 ? -22.948 4.328 25.747 1.00 94.88 132 ASN A C 1
ATOM 1002 O O . ASN A 1 132 ? -23.808 3.899 26.513 1.00 94.88 132 ASN A O 1
ATOM 1006 N N . ILE A 1 133 ? -21.658 4.009 25.881 1.00 94.44 133 ILE A N 1
ATOM 1007 C CA . ILE A 1 133 ? -21.169 3.146 26.963 1.00 94.44 133 ILE A CA 1
ATOM 1008 C C . ILE A 1 133 ? -21.534 3.756 28.320 1.00 94.44 133 ILE A C 1
ATOM 1010 O O . ILE A 1 133 ? -22.097 3.062 29.157 1.00 94.44 133 ILE A O 1
ATOM 1014 N N . GLN A 1 134 ? -21.305 5.054 28.529 1.00 94.44 134 GLN A N 1
ATOM 1015 C CA . GLN A 1 134 ? -21.660 5.732 29.781 1.00 94.44 134 GLN A CA 1
ATOM 1016 C C . GLN A 1 134 ? -23.166 5.724 30.074 1.00 94.44 134 GLN A C 1
ATOM 1018 O O . GLN A 1 134 ? -23.552 5.627 31.235 1.00 94.44 134 GLN A O 1
ATOM 1023 N N . LYS A 1 135 ? -24.022 5.804 29.049 1.00 94.25 135 LYS A N 1
ATOM 1024 C CA . LYS A 1 135 ? -25.483 5.750 29.215 1.00 94.25 135 LYS A CA 1
ATOM 1025 C C . LYS A 1 135 ? -25.983 4.353 29.568 1.00 94.25 135 LYS A C 1
ATOM 1027 O O . LYS A 1 135 ? -26.825 4.211 30.451 1.00 94.25 135 LYS A O 1
ATOM 1032 N N . TYR A 1 136 ? -25.491 3.328 28.877 1.00 92.50 136 TYR A N 1
ATOM 1033 C CA . TYR A 1 136 ? -26.032 1.973 29.002 1.00 92.50 136 TYR A CA 1
ATOM 1034 C C . TYR A 1 136 ? -25.313 1.122 30.051 1.00 92.50 136 TYR A C 1
ATOM 1036 O O . TYR A 1 136 ? -25.943 0.252 30.649 1.00 92.50 136 TYR A O 1
ATOM 1044 N N . ALA A 1 137 ? -24.031 1.376 30.332 1.00 92.31 137 ALA A N 1
ATOM 1045 C CA . ALA A 1 137 ? -23.276 0.593 31.309 1.00 92.31 137 ALA A CA 1
ATOM 1046 C C . ALA A 1 137 ? -23.901 0.614 32.717 1.00 92.31 137 ALA A C 1
ATOM 1048 O O . ALA A 1 137 ? -24.046 -0.468 33.282 1.00 92.31 137 ALA A O 1
ATOM 1049 N N . PRO A 1 138 ? -24.351 1.758 33.279 1.00 92.25 138 PRO A N 1
ATOM 1050 C CA . PRO A 1 138 ? -25.009 1.771 34.584 1.00 92.25 138 PRO A CA 1
ATOM 1051 C C . PRO A 1 138 ? -26.329 0.998 34.568 1.00 92.25 138 PRO A C 1
ATOM 1053 O O . PRO A 1 138 ? -26.602 0.238 35.489 1.00 92.25 138 PRO A O 1
ATOM 1056 N N . ALA A 1 139 ? -27.130 1.141 33.507 1.00 87.69 139 ALA A N 1
ATOM 1057 C CA . ALA A 1 139 ? -28.406 0.438 33.378 1.00 87.69 139 ALA A CA 1
ATOM 1058 C C . ALA A 1 139 ? -28.226 -1.088 33.365 1.00 87.69 139 ALA A C 1
ATOM 1060 O O . ALA A 1 139 ? -29.032 -1.813 33.945 1.00 87.69 139 ALA A O 1
ATOM 1061 N N . ILE A 1 140 ? -27.152 -1.573 32.737 1.00 85.88 140 ILE A N 1
ATOM 1062 C CA . ILE A 1 140 ? -26.787 -2.990 32.771 1.00 85.88 140 ILE A CA 1
ATOM 1063 C C . ILE A 1 140 ? -26.292 -3.366 34.171 1.00 85.88 140 ILE A C 1
ATOM 1065 O O . ILE A 1 140 ? -26.787 -4.335 34.737 1.00 85.88 140 ILE A O 1
ATOM 1069 N N . LEU A 1 141 ? -25.370 -2.587 34.753 1.00 87.06 141 LEU A N 1
ATOM 1070 C CA . LEU A 1 141 ? -24.755 -2.871 36.056 1.00 87.06 141 LEU A CA 1
ATOM 1071 C C . LEU A 1 141 ? -25.781 -2.938 37.201 1.00 87.06 141 LEU A C 1
ATOM 1073 O O . LEU A 1 141 ? -25.642 -3.768 38.095 1.00 87.06 141 LEU A O 1
ATOM 1077 N N . TYR A 1 142 ? -26.809 -2.087 37.155 1.00 89.88 142 TYR A N 1
ATOM 1078 C CA . TYR A 1 142 ? -27.903 -2.031 38.130 1.00 89.88 142 TYR A CA 1
ATOM 1079 C C . TYR A 1 142 ? -29.128 -2.859 37.725 1.00 89.88 142 TYR A C 1
ATOM 1081 O O . TYR A 1 142 ? -30.175 -2.758 38.358 1.00 89.88 142 TYR A O 1
ATOM 1089 N N . SER A 1 143 ? -29.038 -3.667 36.669 1.00 89.12 143 SER A N 1
ATOM 1090 C CA . SER A 1 143 ? -30.145 -4.535 36.287 1.00 89.12 143 SER A CA 1
ATOM 1091 C C . SER A 1 143 ? -30.292 -5.684 37.284 1.00 89.12 143 SER A C 1
ATOM 1093 O O . SER A 1 143 ? -29.382 -6.498 37.439 1.00 89.12 143 SER A O 1
ATOM 1095 N N . ASP A 1 144 ? -31.484 -5.851 37.857 1.00 87.44 144 ASP A N 1
ATOM 1096 C CA . ASP A 1 144 ? -31.829 -7.005 38.709 1.00 87.44 144 ASP A CA 1
ATOM 1097 C C . ASP A 1 144 ? -31.657 -8.354 37.990 1.00 87.44 144 ASP A C 1
ATOM 1099 O O . ASP A 1 144 ? -31.529 -9.411 38.611 1.00 87.44 144 ASP A O 1
ATOM 1103 N N . ARG A 1 145 ? -31.630 -8.328 36.652 1.00 80.62 145 ARG A N 1
ATOM 1104 C CA . ARG A 1 145 ? -31.455 -9.509 35.804 1.00 80.62 145 ARG A CA 1
ATOM 1105 C C . ARG A 1 145 ? -30.001 -9.783 35.437 1.00 80.62 145 ARG A C 1
ATOM 1107 O O . ARG A 1 145 ? -29.776 -10.742 34.701 1.00 80.62 145 ARG A O 1
ATOM 1114 N N . LEU A 1 146 ? -29.023 -9.024 35.943 1.00 77.75 146 LEU A N 1
ATOM 1115 C CA . LEU A 1 146 ? -27.600 -9.211 35.621 1.00 77.75 146 LEU A CA 1
ATOM 1116 C C . LEU A 1 146 ? -27.127 -10.652 35.891 1.00 77.75 146 LEU A C 1
ATOM 1118 O O . LEU A 1 146 ? -26.393 -11.227 35.091 1.00 77.75 146 LEU A O 1
ATOM 1122 N N . ASN A 1 147 ? -27.616 -11.273 36.968 1.00 72.56 147 ASN A N 1
ATOM 1123 C CA . ASN A 1 147 ? -27.297 -12.665 37.306 1.00 72.56 147 ASN A CA 1
ATOM 1124 C C . ASN A 1 147 ? -27.761 -13.670 36.237 1.00 72.56 147 ASN A C 1
ATOM 1126 O O . ASN A 1 147 ? -27.129 -14.707 36.068 1.00 72.56 147 ASN A O 1
ATOM 1130 N N . THR A 1 148 ? -28.802 -13.339 35.471 1.00 77.75 148 THR A N 1
ATOM 1131 C CA . THR A 1 148 ? -29.314 -14.158 34.357 1.00 77.75 148 THR A CA 1
ATOM 1132 C C . THR A 1 148 ? -28.368 -14.144 33.152 1.00 77.75 148 THR A C 1
ATOM 1134 O O . THR A 1 148 ? -28.336 -15.096 32.380 1.00 77.75 148 THR A O 1
ATOM 1137 N N . TYR A 1 149 ? -27.574 -13.080 32.987 1.00 72.19 149 TYR A N 1
ATOM 1138 C CA . TYR A 1 149 ? -26.652 -12.918 31.857 1.00 72.19 149 TYR A CA 1
ATOM 1139 C C . TYR A 1 149 ? -25.299 -13.611 32.054 1.00 72.19 149 TYR A C 1
ATOM 1141 O O . TYR A 1 149 ? -24.526 -13.693 31.103 1.00 72.19 149 TYR A O 1
ATOM 1149 N N . LYS A 1 150 ? -24.992 -14.135 33.251 1.00 68.69 150 LYS A N 1
ATOM 1150 C CA . LYS A 1 150 ? -23.738 -14.873 33.495 1.00 68.69 150 LYS A CA 1
ATOM 1151 C C . LYS A 1 150 ? -23.677 -16.235 32.788 1.00 68.69 150 LYS A C 1
ATOM 1153 O O . LYS A 1 150 ? -22.606 -16.834 32.759 1.00 68.69 150 LYS A O 1
ATOM 1158 N N . GLY A 1 151 ? -24.788 -16.690 32.197 1.00 70.19 151 GLY A N 1
ATOM 1159 C CA . GLY A 1 151 ? -24.919 -18.051 31.683 1.00 70.19 151 GLY A CA 1
ATOM 1160 C C . GLY A 1 151 ? -24.836 -19.084 32.811 1.00 70.19 151 GLY A C 1
ATOM 1161 O O . GLY A 1 151 ? -24.510 -18.763 33.956 1.00 70.19 151 GLY A O 1
ATOM 1162 N N . GLU A 1 152 ? -25.142 -20.342 32.506 1.00 68.12 152 GLU A N 1
ATOM 1163 C CA . GLU A 1 152 ? -24.809 -21.441 33.411 1.00 68.12 152 GLU A CA 1
ATOM 1164 C C . GLU A 1 152 ? -23.284 -21.549 33.477 1.00 68.12 152 GLU A C 1
ATOM 1166 O O . GLU A 1 152 ? -22.639 -22.027 32.546 1.00 68.12 152 GLU A O 1
ATOM 1171 N N . VAL A 1 153 ? -22.687 -21.059 34.567 1.00 60.94 153 VAL A N 1
ATOM 1172 C CA . VAL A 1 153 ? -21.291 -21.361 34.892 1.00 60.94 153 VAL A CA 1
ATOM 1173 C C . VAL A 1 153 ? -21.232 -22.873 35.108 1.00 60.94 153 VAL A C 1
ATOM 1175 O O . VAL A 1 153 ? -21.910 -23.342 36.024 1.00 60.94 153 VAL A O 1
ATOM 1178 N N . PRO A 1 154 ? -20.471 -23.653 34.316 1.00 65.81 154 PRO A N 1
ATOM 1179 C CA . PRO A 1 154 ? -20.395 -25.094 34.506 1.00 65.81 154 PRO A CA 1
ATOM 1180 C C . PRO A 1 154 ? -19.798 -25.402 35.884 1.00 65.81 154 PRO A C 1
ATOM 1182 O O . PRO A 1 154 ? -18.584 -25.383 36.084 1.00 65.81 154 PRO A O 1
ATOM 1185 N N . THR A 1 155 ? -20.652 -25.673 36.864 1.00 59.56 155 THR A N 1
ATOM 1186 C CA . THR A 1 155 ? -20.276 -26.129 38.203 1.00 59.56 155 THR A CA 1
ATOM 1187 C C . THR A 1 155 ? -20.198 -27.648 38.208 1.00 59.56 155 THR A C 1
ATOM 1189 O O . THR A 1 155 ? -20.906 -28.336 38.935 1.00 59.56 155 THR A O 1
ATOM 1192 N N . SER A 1 156 ? -19.310 -28.202 37.388 1.00 54.47 156 SER A N 1
ATOM 1193 C CA . SER A 1 156 ? -18.954 -29.616 37.489 1.00 54.47 156 SER A CA 1
ATOM 1194 C C . SER A 1 156 ? -17.455 -29.810 37.299 1.00 54.47 156 SER A C 1
ATOM 1196 O O . SER A 1 156 ? -16.997 -30.414 36.336 1.00 54.47 156 SER A O 1
ATOM 1198 N N . ILE A 1 157 ? -16.683 -29.343 38.279 1.00 59.91 157 ILE A N 1
ATOM 1199 C CA . ILE A 1 157 ? -15.548 -30.141 38.744 1.00 59.91 157 ILE A CA 1
ATOM 1200 C C . ILE A 1 157 ? -16.069 -30.916 39.953 1.00 59.91 157 ILE A C 1
ATOM 1202 O O . ILE A 1 157 ? -15.677 -30.682 41.091 1.00 59.91 157 ILE A O 1
ATOM 1206 N N . THR A 1 158 ? -17.037 -31.804 39.731 1.00 54.66 158 THR A N 1
ATOM 1207 C CA . THR A 1 158 ? -17.198 -32.940 40.633 1.00 54.66 158 THR A CA 1
ATOM 1208 C C . THR A 1 158 ? -15.905 -33.729 40.465 1.00 54.66 158 THR A C 1
ATOM 1210 O O . THR A 1 158 ? -15.669 -34.212 39.356 1.00 54.66 158 THR A O 1
ATOM 1213 N N . PRO A 1 159 ? -15.026 -33.835 41.479 1.00 56.84 159 PRO A N 1
ATOM 1214 C CA . PRO A 1 159 ? -13.937 -34.786 41.388 1.00 56.84 159 PRO A CA 1
ATOM 1215 C C . PRO A 1 159 ? -14.610 -36.149 41.265 1.00 56.84 159 PRO A C 1
ATOM 1217 O O . PRO A 1 159 ? -15.249 -36.620 42.211 1.00 56.84 159 PRO A O 1
ATOM 1220 N N . GLU A 1 160 ? -14.547 -36.754 40.077 1.00 58.44 160 GLU A N 1
ATOM 1221 C CA . GLU A 1 160 ? -14.858 -38.167 39.957 1.00 58.44 160 GLU A CA 1
ATOM 1222 C C . GLU A 1 160 ? -14.040 -38.863 41.038 1.00 58.44 160 GLU A C 1
ATOM 1224 O O . GLU A 1 160 ? -12.818 -38.710 41.112 1.00 58.44 160 GLU A O 1
ATOM 1229 N N . LYS A 1 161 ? -14.732 -39.562 41.943 1.00 55.00 161 LYS A N 1
ATOM 1230 C CA . LYS A 1 161 ? -14.103 -40.442 42.919 1.00 55.00 161 LYS A CA 1
ATOM 1231 C C . LYS A 1 161 ? -13.379 -41.525 42.127 1.00 55.00 161 LYS A C 1
ATOM 1233 O O . LYS A 1 161 ? -13.940 -42.587 41.860 1.00 55.00 161 LYS A O 1
ATOM 1238 N N . GLY A 1 162 ? -12.141 -41.230 41.741 1.00 52.00 162 GLY A N 1
ATOM 1239 C CA . GLY A 1 162 ? -11.200 -42.182 41.195 1.00 52.00 162 GLY A CA 1
ATOM 1240 C C . GLY A 1 162 ? -11.081 -43.312 42.200 1.00 52.00 162 GLY A C 1
ATOM 1241 O O . GLY A 1 162 ? -10.558 -43.139 43.301 1.00 52.00 162 GLY A O 1
ATOM 1242 N N . LYS A 1 163 ? -11.647 -44.464 41.844 1.00 57.16 163 LYS A N 1
ATOM 1243 C CA . LYS A 1 163 ? -11.449 -45.714 42.566 1.00 57.16 163 LYS A CA 1
ATOM 1244 C C . LYS A 1 163 ? -9.963 -46.044 42.478 1.00 57.16 163 LYS A C 1
ATOM 1246 O O . LYS A 1 163 ? -9.515 -46.608 41.486 1.00 57.16 163 LYS A O 1
ATOM 1251 N N . PHE A 1 164 ? -9.211 -45.687 43.511 1.00 52.50 164 PHE A N 1
ATOM 1252 C CA . PHE A 1 164 ? -7.867 -46.200 43.716 1.00 52.50 164 PHE A CA 1
ATOM 1253 C C . PHE A 1 164 ? -7.998 -47.705 43.978 1.00 52.50 164 PHE A C 1
ATOM 1255 O O . PHE A 1 164 ? -8.485 -48.119 45.031 1.00 52.50 164 PHE A O 1
ATOM 1262 N N . ARG A 1 165 ? -7.655 -48.528 42.984 1.00 54.34 165 ARG A N 1
ATOM 1263 C CA . ARG A 1 165 ? -7.439 -49.963 43.182 1.00 54.34 165 ARG A CA 1
ATOM 1264 C C . ARG A 1 165 ? -5.951 -50.162 43.464 1.00 54.34 165 ARG A C 1
ATOM 1266 O O . ARG A 1 165 ? -5.163 -49.887 42.564 1.00 54.34 165 ARG A O 1
ATOM 1273 N N . PRO A 1 166 ? -5.558 -50.622 44.662 1.00 56.00 166 PRO A N 1
ATOM 1274 C CA . PRO A 1 166 ? -4.225 -51.159 44.857 1.00 56.00 166 PRO A CA 1
ATOM 1275 C C . PRO A 1 166 ? -4.191 -52.585 44.291 1.00 56.00 166 PRO A C 1
ATOM 1277 O O . PRO A 1 166 ? -5.068 -53.400 44.592 1.00 56.00 166 PRO A O 1
ATOM 1280 N N . GLY A 1 167 ? -3.201 -52.851 43.448 1.00 49.97 167 GLY A N 1
ATOM 1281 C CA . GLY A 1 167 ? -2.864 -54.154 42.886 1.00 49.97 167 GLY A CA 1
ATOM 1282 C C . GLY A 1 167 ? -1.449 -54.094 42.351 1.00 49.97 167 GLY A C 1
ATOM 1283 O O . GLY A 1 167 ? -1.225 -53.226 41.480 1.00 49.97 167 GLY A O 1
#

Secondary structure (DSSP, 8-state):
-------------SSSS------------------------------------------PPP-HHHHHHHHHHHHHTT--HHHHHHHHHHHHS-HHHHHHHHHHHHHHHHHHHHHHHHHS------HHHHHHHHHHHHHHHT-TTGGGGG-----------------

pLDDT: mean 71.13, std 20.86, range [35.75, 96.12]

Sequence (167 aa):
MSSRHSTPVDSDDDMLAAMAQETPTILRAKRGYAAIGAADSTGSNDDDDAAGRSLPVAIALPNQNLVATVRHYGERKRLRTEQLTELEVAARDPPQLRELKLMANMFAFGNQLEQIVVSKPGFELSADLKLNIQKYAPAILYSDRLNTYKGEVPTSITPEKGKFRPG

Organism: NCBI:txid1033252

Foldseek 3Di:
DDDDDDDDDDDPPPPPPPPDDDDPPPPPDDPDDDDDDDDDDDDDDDDDDPPDPPPPDPPDAQDPVQLVVLLVVCVVVVPDPVVSVVSSVLSRDDPVVNVVVVVVVVVVVVVVVVVCVVPPDDDDDDPVRVVVCVVCVVVLVPDPCVVVVVPPPPPPPPVPPPPDDDD

Radius of gyration: 38.92 Å; chains: 1; bounding box: 111×65×83 Å